Protein AF-A0A9P8UV59-F1 (afdb_monomer)

Secondary structure (DSSP, 8-state):
--BSS--HHHHHHHTTSTT---SHHHHHHHTTB---TT-HHHHHHHHHHHHHHHHHHT---TT--HHHHHHHHHHHHHTTSSEE-TT-EEPSPP--S-STT-EE-TT-EE---

InterPro dom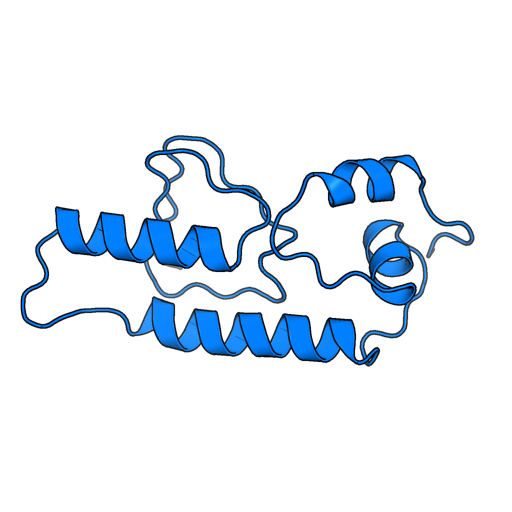ains:
  IPR024688 Maltose/galactoside acetyltransferase domain [PF12464] (28-85)
  IPR024688 Maltose/galactoside acetyltransferase domain [SM01266] (26-86)
  IPR051159 Hexapeptide-repeat containing acetyltransferases [PTHR23416] (20-112)

pLDDT: mean 96.81, std 3.74, range [70.69, 98.56]

Radius of gyration: 15.72 Å; Cα contacts (8 Å, |Δi|>4): 165; chains: 1; bounding box: 32×26×50 Å

Solvent-accessible surface area (backbone atoms only — not comparable to full-atom values): 6339 Å² total; per-residue (Å²): 130,68,40,94,57,74,39,69,66,47,49,60,56,52,71,72,33,36,69,63,48,83,47,76,42,45,48,20,49,70,26,46,23,79,52,57,75,78,40,67,49,49,45,50,33,33,49,52,24,50,54,47,37,56,50,60,54,65,66,72,64,96,83,60,44,75,67,56,48,50,52,52,51,36,56,55,46,57,74,32,22,16,40,68,27,66,75,34,48,69,46,60,70,62,87,66,65,45,37,23,91,40,68,45,55,63,63,34,77,44,71,71,127

Mean predicted aligned error: 2.78 Å

Nearest PDB structures (foldseek):
  2ic7-assembly1_B  TM=9.050E-01  e=6.393E-06  Geobacillus kaustophilus
  6ag8-assembly1_C  TM=9.203E-01  e=1.619E-04  Escherichia coli K-12
  3nz2-assembly1_C  TM=8.930E-01  e=3.839E-03  Vibrio cholerae O1 biovar El Tor str. N16961

Structure (mmCIF, N/CA/C/O backbone):
data_AF-A0A9P8UV59-F1
#
_entry.id   AF-A0A9P8UV59-F1
#
loop_
_atom_site.group_PDB
_atom_site.id
_atom_site.type_symbol
_atom_site.label_atom_id
_atom_site.label_alt_id
_atom_site.label_comp_id
_atom_site.label_asym_id
_atom_site.label_entity_id
_atom_site.label_seq_id
_atom_site.pdbx_PDB_ins_code
_atom_site.Cartn_x
_atom_site.Cartn_y
_atom_site.Cartn_z
_atom_site.occupancy
_atom_site.B_iso_or_equiv
_atom_site.auth_seq_id
_atom_site.auth_comp_id
_atom_site.auth_asym_id
_atom_site.auth_atom_id
_atom_site.pdbx_PDB_model_num
ATOM 1 N N . MET A 1 1 ? -2.470 0.893 26.945 1.00 73.06 1 MET A N 1
ATOM 2 C CA . MET A 1 1 ? -3.860 0.380 26.990 1.00 73.06 1 MET A CA 1
ATOM 3 C C . MET A 1 1 ? -4.595 0.912 25.770 1.00 73.06 1 MET A C 1
ATOM 5 O O . MET A 1 1 ? -4.238 1.997 25.333 1.00 73.06 1 MET A O 1
ATOM 9 N N . ALA A 1 2 ? -5.550 0.163 25.210 1.00 85.62 2 ALA A N 1
ATOM 10 C CA . ALA A 1 2 ? -6.330 0.626 24.058 1.00 85.62 2 ALA A CA 1
ATOM 11 C C . ALA A 1 2 ? -7.171 1.864 24.416 1.00 85.62 2 ALA A C 1
ATOM 13 O O . ALA A 1 2 ? -7.659 1.966 25.547 1.00 85.62 2 ALA A O 1
ATOM 14 N N . SER A 1 3 ? -7.339 2.783 23.462 1.00 91.69 3 SER A N 1
ATOM 15 C CA . SER A 1 3 ? -8.203 3.954 23.636 1.00 91.69 3 SER A CA 1
ATOM 16 C C . SER A 1 3 ? -9.665 3.525 23.802 1.00 91.69 3 SER A C 1
ATOM 18 O O . SER A 1 3 ? -10.098 2.510 23.246 1.00 91.69 3 SER A O 1
ATOM 20 N N . LYS A 1 4 ? -10.448 4.302 24.557 1.00 91.69 4 LYS A N 1
ATOM 21 C CA . LYS A 1 4 ? -11.897 4.084 24.729 1.00 91.69 4 LYS A CA 1
ATOM 22 C C . LYS A 1 4 ? -12.745 4.879 23.738 1.00 91.69 4 LYS A C 1
ATOM 24 O O . LYS A 1 4 ? -13.876 4.490 23.475 1.00 91.69 4 LYS A O 1
ATOM 29 N N . GLU A 1 5 ? -12.191 5.951 23.182 1.00 95.81 5 GLU A N 1
ATOM 30 C CA . GLU A 1 5 ? -12.875 6.861 22.263 1.00 95.81 5 GLU A CA 1
ATOM 31 C C . GLU A 1 5 ? -12.136 6.893 20.928 1.00 95.81 5 GLU A C 1
ATOM 33 O O . GLU A 1 5 ? -10.919 6.682 20.892 1.00 95.81 5 GLU A O 1
ATOM 38 N N . LYS A 1 6 ? -12.877 7.093 19.836 1.00 97.00 6 LYS A N 1
ATOM 39 C CA . LYS A 1 6 ? -12.288 7.257 18.506 1.00 97.00 6 LYS A CA 1
ATOM 40 C C . LYS A 1 6 ? -11.574 8.603 18.424 1.00 97.00 6 LYS A C 1
ATOM 42 O O . LYS A 1 6 ? -12.058 9.576 18.994 1.00 97.00 6 LYS A O 1
ATOM 47 N N . ASP A 1 7 ? -10.476 8.659 17.681 1.00 97.69 7 ASP A N 1
ATOM 48 C CA . ASP A 1 7 ? -9.702 9.873 17.443 1.00 97.69 7 ASP A CA 1
ATOM 49 C C . ASP A 1 7 ? -10.218 10.564 16.165 1.00 97.69 7 ASP A C 1
ATOM 51 O O . ASP A 1 7 ? -9.981 10.072 15.053 1.00 97.69 7 ASP A O 1
ATOM 55 N N . PRO A 1 8 ? -10.914 11.714 16.278 1.00 97.31 8 PRO A N 1
ATOM 56 C CA . PRO A 1 8 ? -11.445 12.415 15.113 1.00 97.31 8 PRO A CA 1
ATOM 57 C C . PRO A 1 8 ? -10.348 12.907 14.165 1.00 97.31 8 PRO A C 1
ATOM 59 O O . PRO A 1 8 ? -10.572 12.973 12.957 1.00 97.31 8 PRO A O 1
ATOM 62 N N . GLN A 1 9 ? -9.160 13.238 14.682 1.00 97.56 9 GLN A N 1
ATOM 63 C CA . GLN A 1 9 ? -8.042 13.721 13.876 1.00 97.56 9 GLN A CA 1
ATOM 64 C C . GLN A 1 9 ? -7.427 12.585 13.054 1.00 97.56 9 GLN A C 1
ATOM 66 O O . GLN A 1 9 ? -7.114 12.779 11.873 1.00 97.56 9 GLN A O 1
ATOM 71 N N . ALA A 1 10 ? -7.294 11.395 13.644 1.00 96.75 10 ALA A N 1
ATOM 72 C CA . ALA A 1 10 ? -6.853 10.203 12.924 1.00 96.75 10 ALA A CA 1
ATOM 73 C C . ALA A 1 10 ? -7.835 9.844 11.799 1.00 96.75 10 ALA A C 1
ATOM 75 O O . ALA A 1 10 ? -7.414 9.610 10.665 1.00 96.75 10 ALA A O 1
ATOM 76 N N . ILE A 1 11 ? -9.143 9.882 12.080 1.00 97.75 11 ILE A N 1
ATOM 77 C CA . ILE A 1 11 ? -10.193 9.629 11.083 1.00 97.75 11 ILE A CA 1
ATOM 78 C C . ILE A 1 11 ? -10.124 10.652 9.946 1.00 97.75 11 ILE A C 1
ATOM 80 O O . ILE A 1 11 ? -10.141 10.276 8.775 1.00 97.75 11 ILE A O 1
ATOM 84 N N . GLU A 1 12 ? -10.001 11.941 10.264 1.00 97.69 12 GLU A N 1
ATOM 85 C CA . GLU A 1 12 ? -9.930 12.998 9.250 1.00 97.69 12 GLU A CA 1
ATOM 86 C C . GLU A 1 12 ? -8.656 12.910 8.399 1.00 97.69 12 GLU A C 1
ATOM 88 O O . GLU A 1 12 ? -8.670 13.197 7.202 1.00 97.69 12 GLU A O 1
ATOM 93 N N . THR A 1 13 ? -7.555 12.448 8.989 1.00 96.50 13 THR A N 1
ATOM 94 C CA . THR A 1 13 ? -6.328 12.142 8.245 1.00 96.50 13 THR A CA 1
ATOM 95 C C . THR A 1 13 ? -6.546 10.953 7.312 1.00 96.50 13 THR A C 1
ATOM 97 O O . THR A 1 13 ? -6.209 11.031 6.131 1.00 96.50 13 THR A O 1
ATOM 100 N N . ALA A 1 14 ? -7.173 9.880 7.801 1.00 97.06 14 ALA A N 1
ATOM 101 C CA . ALA A 1 14 ? -7.444 8.681 7.017 1.00 97.06 14 ALA A CA 1
ATOM 102 C C . ALA A 1 14 ? -8.403 8.932 5.839 1.00 97.06 14 ALA A C 1
ATOM 104 O O . ALA A 1 14 ? -8.257 8.293 4.801 1.00 97.06 14 ALA A O 1
ATOM 105 N N . LYS A 1 15 ? -9.326 9.902 5.933 1.00 96.94 15 LYS A N 1
ATOM 106 C CA . LYS A 1 15 ? -10.196 10.328 4.811 1.00 96.94 15 LYS A CA 1
ATOM 107 C C . LYS A 1 15 ? -9.441 10.850 3.593 1.00 96.94 15 LYS A C 1
ATOM 109 O O . LYS A 1 15 ? -9.996 10.850 2.499 1.00 96.94 15 LYS A O 1
ATOM 114 N N . LYS A 1 16 ? -8.193 11.284 3.767 1.00 96.94 16 LYS A N 1
ATOM 115 C CA . LYS A 1 16 ? -7.332 11.742 2.668 1.00 96.94 16 LYS A CA 1
ATOM 116 C C . LYS A 1 16 ? -6.600 10.591 1.975 1.00 96.94 16 LYS A C 1
ATOM 118 O O . LYS A 1 16 ? -5.965 10.821 0.952 1.00 96.94 16 LYS A O 1
ATOM 123 N N . LEU A 1 17 ?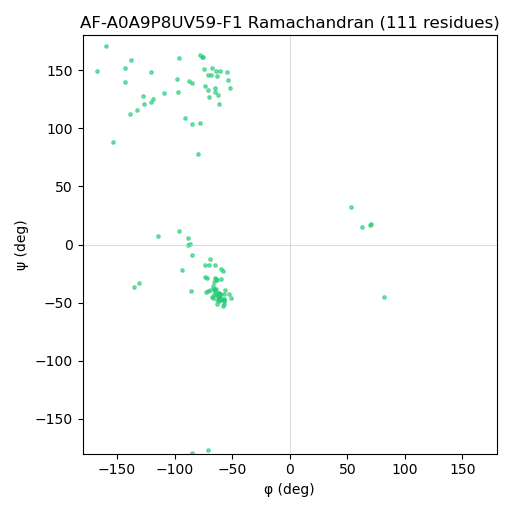 -6.660 9.380 2.534 1.00 97.50 17 LEU A N 1
ATOM 124 C CA . LEU A 1 17 ? -5.970 8.207 2.011 1.00 97.50 17 LEU A CA 1
ATOM 125 C C . LEU A 1 17 ? -6.832 7.488 0.976 1.00 97.50 17 LEU A C 1
ATOM 127 O O . LEU A 1 17 ? -8.043 7.322 1.138 1.00 97.50 17 LEU A O 1
ATOM 131 N N . ALA A 1 18 ? -6.184 7.006 -0.077 1.00 96.75 18 ALA A N 1
ATOM 132 C CA . ALA A 1 18 ? -6.807 6.130 -1.053 1.00 96.75 18 ALA A CA 1
ATOM 133 C C . ALA A 1 18 ? -6.966 4.699 -0.507 1.00 96.75 18 ALA A C 1
ATOM 135 O O . ALA A 1 18 ? -6.292 4.278 0.432 1.00 96.75 18 ALA A O 1
ATOM 136 N N . ASN A 1 19 ? -7.845 3.918 -1.144 1.00 95.81 19 ASN A N 1
ATOM 137 C CA . ASN A 1 19 ? -7.973 2.469 -0.934 1.00 95.81 19 ASN A CA 1
ATOM 138 C C . ASN A 1 19 ? -8.394 2.017 0.479 1.00 95.81 19 ASN A C 1
ATOM 140 O O . ASN A 1 19 ? -8.270 0.834 0.800 1.00 95.81 19 ASN A O 1
ATOM 144 N N . VAL A 1 20 ? -8.909 2.925 1.309 1.00 97.56 20 VAL A N 1
ATOM 145 C CA . VAL A 1 20 ? -9.303 2.631 2.691 1.00 97.56 20 VAL A CA 1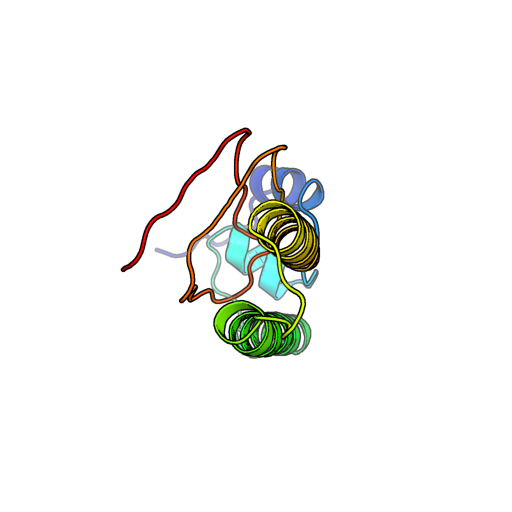
ATOM 146 C C . VAL A 1 20 ? -10.561 1.745 2.751 1.00 97.56 20 VAL A C 1
ATOM 148 O O . VAL A 1 20 ? -11.591 2.114 2.179 1.00 97.56 20 VAL A O 1
ATOM 151 N N . PRO A 1 21 ? -10.532 0.605 3.472 1.00 96.81 21 PRO A N 1
ATOM 152 C CA . PRO A 1 21 ? -11.713 -0.213 3.731 1.00 96.81 21 PRO A CA 1
ATOM 153 C C . PRO A 1 21 ? -12.540 0.390 4.878 1.00 96.81 21 PRO A C 1
ATOM 155 O O . PRO A 1 21 ? -12.461 -0.060 6.020 1.00 96.81 21 PRO A O 1
ATOM 158 N N . TRP A 1 22 ? -13.303 1.444 4.582 1.00 97.62 22 TRP A N 1
ATOM 159 C CA . TRP A 1 22 ? -14.087 2.168 5.585 1.00 97.62 22 TRP A CA 1
ATOM 160 C C . TRP A 1 22 ? -15.134 1.286 6.269 1.00 97.62 22 TRP A C 1
ATOM 162 O O . TRP A 1 22 ? -16.049 0.775 5.628 1.00 97.62 22 TRP A O 1
ATOM 172 N N . CYS A 1 23 ? -15.018 1.173 7.591 1.00 97.94 23 CYS A N 1
ATOM 173 C CA . CYS A 1 23 ? -16.026 0.621 8.486 1.00 97.94 23 CYS A CA 1
ATOM 174 C C . CYS A 1 23 ? -15.775 1.105 9.923 1.00 97.94 23 CYS A C 1
ATOM 176 O O . CYS A 1 23 ? -14.728 1.681 10.229 1.00 97.94 23 CYS A O 1
ATOM 178 N N . ASP A 1 24 ? -16.718 0.835 10.825 1.00 98.12 24 ASP A N 1
ATOM 179 C CA . ASP A 1 24 ? -16.602 1.189 12.245 1.00 98.12 24 ASP A CA 1
ATOM 180 C C . ASP A 1 24 ? -15.335 0.600 12.898 1.00 98.12 24 ASP A C 1
ATOM 182 O O . ASP A 1 24 ? -14.648 1.277 13.665 1.00 98.12 24 ASP A O 1
ATOM 186 N N . ASP A 1 25 ? -14.977 -0.639 12.545 1.00 98.38 25 ASP A N 1
ATOM 187 C CA . ASP A 1 25 ? -13.769 -1.299 13.047 1.00 98.38 25 ASP A CA 1
ATOM 188 C C . ASP A 1 25 ? -12.475 -0.746 12.434 1.00 98.38 25 ASP A C 1
ATOM 190 O O . ASP A 1 25 ? -11.447 -0.740 13.111 1.00 98.38 25 ASP A O 1
ATOM 194 N N . TYR A 1 26 ? -12.505 -0.211 11.208 1.00 98.25 26 TYR A N 1
ATOM 195 C CA . TYR A 1 26 ? -11.365 0.521 10.650 1.00 98.25 26 TYR A CA 1
ATOM 196 C C . TYR A 1 26 ? -11.129 1.831 11.409 1.00 98.25 26 TYR A C 1
ATOM 198 O O . TYR A 1 26 ? -9.997 2.126 11.786 1.00 98.25 26 TYR A O 1
ATOM 206 N N . GLU A 1 27 ? -12.190 2.594 11.693 1.00 98.31 27 GLU A N 1
ATOM 207 C CA . GLU A 1 27 ? -12.084 3.830 12.479 1.00 98.31 27 GLU A CA 1
ATOM 208 C C . GLU A 1 27 ? -11.539 3.559 13.883 1.00 98.31 27 GLU A C 1
ATOM 210 O O . GLU A 1 27 ? -10.664 4.284 14.354 1.00 98.31 27 GLU A O 1
ATOM 215 N N . LYS A 1 28 ? -12.003 2.487 14.536 1.00 98.25 28 LYS A N 1
ATOM 216 C CA . LYS A 1 28 ? -11.452 2.018 15.815 1.00 98.25 28 LYS A CA 1
ATOM 217 C C . LYS A 1 28 ? -9.976 1.627 15.692 1.00 98.25 28 LYS A C 1
ATOM 219 O O . LYS A 1 28 ? -9.184 2.014 16.547 1.00 98.25 28 LYS A O 1
ATOM 224 N N . MET A 1 29 ? -9.600 0.903 14.634 1.00 97.25 29 MET A N 1
ATOM 225 C CA . MET A 1 29 ? -8.219 0.473 14.381 1.00 97.25 29 MET A CA 1
ATOM 226 C C . MET A 1 29 ? -7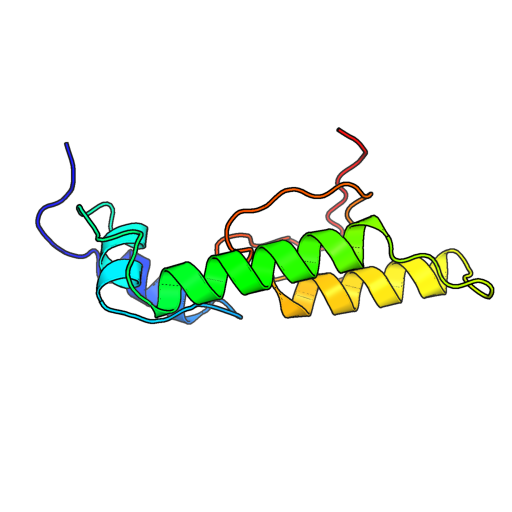.264 1.668 14.289 1.00 97.25 29 MET A C 1
ATOM 228 O O . MET A 1 29 ? -6.266 1.705 15.007 1.00 97.25 29 MET A O 1
ATOM 232 N N . ILE A 1 30 ? -7.571 2.656 13.443 1.00 97.12 30 ILE A N 1
ATOM 233 C CA . ILE A 1 30 ? -6.710 3.837 13.242 1.00 97.12 30 ILE A CA 1
ATOM 234 C C . ILE A 1 30 ? -6.758 4.824 14.416 1.00 97.12 30 ILE A C 1
ATOM 236 O O . ILE A 1 30 ? -5.839 5.618 14.581 1.00 97.12 30 ILE A O 1
ATOM 240 N N . SER A 1 31 ? -7.779 4.721 15.267 1.00 97.62 31 SER A N 1
ATOM 241 C CA . SER A 1 31 ? -7.911 5.485 16.514 1.00 97.62 31 SER A CA 1
ATOM 242 C C . SER A 1 31 ? -7.256 4.805 17.730 1.00 97.62 31 SER A C 1
ATOM 244 O O . SER A 1 31 ? -7.320 5.319 18.847 1.00 97.62 31 SER A O 1
ATOM 246 N N . GLY A 1 32 ? -6.654 3.619 17.561 1.00 96.44 32 GLY A N 1
ATOM 247 C CA . GLY A 1 32 ? -6.033 2.863 18.655 1.00 96.44 32 GLY A CA 1
ATOM 248 C C . GLY A 1 32 ? -7.023 2.249 19.658 1.00 96.44 32 GLY A C 1
ATOM 249 O O . GLY A 1 32 ? -6.633 1.887 20.775 1.00 96.44 32 GLY A O 1
ATOM 250 N N . ASN A 1 33 ? -8.302 2.131 19.295 1.00 97.56 33 ASN A N 1
ATOM 251 C CA . ASN A 1 33 ? -9.303 1.391 20.059 1.00 97.56 33 ASN A CA 1
ATOM 252 C C . ASN A 1 33 ? -9.159 -0.120 19.830 1.00 97.56 33 ASN A C 1
ATOM 254 O O . ASN A 1 33 ? -8.571 -0.578 18.849 1.00 97.56 33 ASN A O 1
ATOM 258 N N . LEU A 1 34 ? -9.770 -0.918 20.710 1.00 97.38 34 LEU A N 1
ATOM 259 C CA . LEU A 1 34 ? -10.042 -2.316 20.375 1.00 97.38 34 LEU A CA 1
ATOM 260 C C . LEU A 1 34 ? -11.033 -2.366 19.209 1.00 97.38 34 LEU A C 1
ATOM 262 O O . LEU A 1 34 ? -12.043 -1.664 19.221 1.00 97.38 34 LEU A O 1
ATOM 266 N N . TYR A 1 35 ? -10.745 -3.213 18.229 1.00 97.44 35 TYR A N 1
ATOM 267 C CA . TYR A 1 35 ? -11.555 -3.394 17.031 1.00 97.44 35 TYR A CA 1
ATOM 268 C C . TYR A 1 35 ? -11.664 -4.880 16.687 1.00 97.44 35 TYR A C 1
ATOM 270 O O . TYR A 1 35 ? -10.829 -5.693 17.092 1.00 97.44 35 TYR A O 1
ATOM 278 N N . ASN A 1 36 ? -12.691 -5.241 15.925 1.00 98.06 36 ASN A N 1
ATOM 279 C CA . ASN A 1 36 ? -12.843 -6.577 15.378 1.00 98.06 36 ASN A CA 1
ATOM 280 C C . ASN A 1 36 ? -12.064 -6.699 14.064 1.00 98.06 36 ASN A C 1
ATOM 282 O O . ASN A 1 36 ? -12.517 -6.267 13.005 1.00 98.06 36 ASN A O 1
ATOM 286 N N . CYS A 1 37 ? -10.904 -7.354 14.101 1.00 96.81 37 CYS A N 1
ATOM 287 C CA . CYS A 1 37 ? -10.109 -7.573 12.893 1.00 96.81 37 CYS A CA 1
ATOM 288 C C . CYS A 1 37 ? -10.807 -8.474 11.858 1.00 96.81 37 CYS A C 1
ATOM 290 O O . CYS A 1 37 ? -10.422 -8.454 10.688 1.00 96.81 37 CYS A O 1
ATOM 292 N N . LEU A 1 38 ? -11.832 -9.237 12.252 1.00 98.12 38 LEU A N 1
ATOM 293 C CA . LEU A 1 38 ? -12.639 -10.084 11.370 1.00 98.12 38 LEU A CA 1
ATOM 294 C C . LEU A 1 38 ? -13.834 -9.347 10.747 1.00 98.12 38 LEU A C 1
ATOM 296 O O . LEU A 1 38 ? -14.627 -9.987 10.058 1.00 98.12 38 LEU A O 1
ATOM 300 N N . ALA A 1 39 ? -13.967 -8.031 10.955 1.00 98.50 39 ALA A N 1
ATOM 301 C CA . ALA A 1 39 ? -14.959 -7.224 10.249 1.00 98.50 39 ALA A CA 1
ATOM 302 C C . ALA A 1 39 ? -14.847 -7.447 8.722 1.00 98.50 39 ALA A C 1
ATOM 304 O O . ALA A 1 39 ? -13.721 -7.462 8.203 1.00 98.50 39 ALA A O 1
ATOM 305 N N . PRO A 1 40 ? -15.965 -7.645 7.995 1.00 98.44 40 PRO A N 1
ATOM 306 C CA . PRO A 1 40 ? -15.942 -8.036 6.585 1.00 98.44 40 PRO A CA 1
ATOM 307 C C . PRO A 1 40 ? -15.086 -7.121 5.703 1.00 98.44 40 PRO A C 1
ATOM 309 O O . PRO A 1 40 ? -14.297 -7.611 4.898 1.00 98.44 40 PRO A O 1
ATOM 312 N N . GLU A 1 41 ? -15.168 -5.807 5.892 1.00 98.31 41 GLU A N 1
ATOM 313 C CA . GLU A 1 41 ? -14.420 -4.805 5.129 1.00 98.31 41 GLU A CA 1
ATOM 314 C C . GLU A 1 41 ? -12.914 -4.928 5.374 1.00 98.31 41 GLU A C 1
ATOM 316 O O . GLU A 1 41 ? -12.121 -4.874 4.434 1.00 98.31 41 GLU A O 1
ATOM 321 N N . LEU A 1 42 ? -12.510 -5.182 6.624 1.00 98.50 42 LEU A N 1
ATOM 322 C CA . LEU A 1 42 ? -11.110 -5.392 6.986 1.00 98.50 42 LEU A CA 1
ATOM 323 C C . LEU A 1 42 ? -10.570 -6.713 6.423 1.00 98.50 42 LEU A C 1
ATOM 325 O O . LEU A 1 42 ? -9.438 -6.770 5.940 1.00 98.50 42 LEU A O 1
ATOM 329 N N . VAL A 1 43 ? -11.377 -7.778 6.438 1.00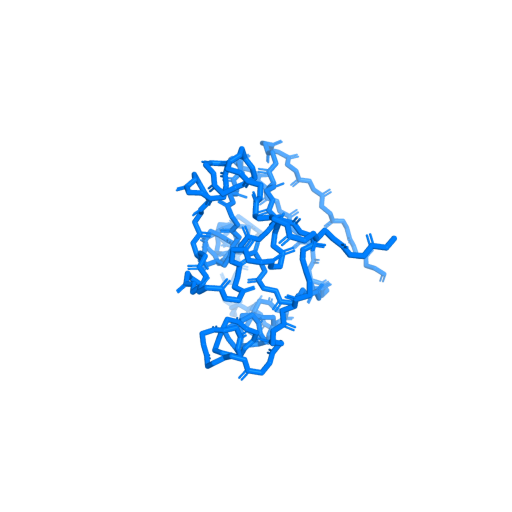 98.56 43 VAL A N 1
ATOM 330 C CA . VAL A 1 43 ? -11.027 -9.060 5.807 1.00 98.56 43 VAL A CA 1
ATOM 331 C C . VAL A 1 43 ? -10.835 -8.883 4.301 1.00 98.56 43 VAL A C 1
ATOM 333 O O . VAL A 1 43 ? -9.827 -9.344 3.761 1.00 98.56 43 VAL A O 1
ATOM 336 N N . GLN A 1 44 ? -11.753 -8.181 3.632 1.00 98.31 44 GLN A N 1
ATOM 337 C CA . GLN A 1 44 ? -11.657 -7.904 2.198 1.00 98.31 44 GLN A CA 1
ATOM 338 C C . GLN A 1 44 ? -10.472 -6.994 1.862 1.00 98.31 44 GLN A C 1
ATOM 340 O O . GLN A 1 44 ? -9.769 -7.251 0.886 1.00 98.31 44 GLN A O 1
ATOM 345 N N . GLY A 1 45 ? -10.179 -5.995 2.700 1.00 98.12 45 GLY A N 1
ATOM 346 C CA . GLY A 1 45 ? -8.990 -5.151 2.569 1.00 98.12 45 GLY A CA 1
ATOM 347 C C . GLY A 1 45 ? -7.696 -5.971 2.585 1.00 98.12 45 GLY A C 1
ATOM 348 O O . GLY A 1 45 ? -6.875 -5.853 1.674 1.00 98.12 45 GLY A O 1
ATOM 349 N N . ARG A 1 46 ? -7.552 -6.893 3.548 1.00 98.19 46 ARG A N 1
ATOM 350 C CA . ARG A 1 46 ? -6.392 -7.801 3.602 1.00 98.19 46 ARG A CA 1
ATOM 351 C C . ARG A 1 46 ? -6.354 -8.784 2.438 1.00 98.19 46 ARG A C 1
ATOM 353 O O . ARG A 1 46 ? -5.281 -9.113 1.938 1.00 98.19 46 ARG A O 1
ATOM 360 N N . PHE A 1 47 ? -7.509 -9.265 1.980 1.00 98.38 47 PHE A N 1
ATOM 361 C CA . PHE A 1 47 ? -7.575 -10.122 0.798 1.00 98.38 47 PHE A CA 1
ATOM 362 C C . PHE A 1 47 ? -7.117 -9.380 -0.469 1.00 98.38 47 PHE A C 1
ATOM 364 O O . PHE A 1 47 ? -6.301 -9.913 -1.224 1.00 98.38 47 PHE A O 1
ATOM 371 N N . LYS A 1 48 ? -7.548 -8.123 -0.657 1.00 98.25 48 LYS A N 1
ATOM 372 C CA . LYS A 1 48 ? -7.078 -7.240 -1.736 1.00 98.25 48 LYS A CA 1
ATOM 373 C C . LYS A 1 48 ? -5.560 -7.059 -1.673 1.00 98.25 48 LYS A C 1
ATOM 375 O O . LYS A 1 48 ? -4.898 -7.238 -2.694 1.00 98.25 48 LYS A O 1
ATOM 380 N N . ALA A 1 49 ? -5.005 -6.785 -0.491 1.00 98.44 49 ALA A N 1
ATOM 381 C CA . ALA A 1 49 ? -3.561 -6.645 -0.301 1.00 98.44 49 ALA A CA 1
ATOM 382 C C . ALA A 1 49 ? -2.798 -7.936 -0.642 1.00 98.44 49 ALA A C 1
ATOM 384 O O . ALA A 1 49 ? -1.791 -7.882 -1.340 1.00 98.44 49 ALA A O 1
ATOM 385 N N . ARG A 1 50 ? -3.302 -9.113 -0.247 1.00 98.50 50 ARG A N 1
ATOM 386 C CA . ARG A 1 50 ? -2.699 -10.415 -0.603 1.00 98.50 50 ARG A CA 1
ATOM 387 C C . ARG A 1 50 ? -2.683 -10.671 -2.102 1.00 98.50 50 ARG A C 1
ATOM 389 O O . ARG A 1 50 ? -1.659 -11.095 -2.634 1.00 98.50 50 ARG A O 1
ATOM 396 N N . ARG A 1 51 ? -3.792 -10.387 -2.788 1.00 98.50 51 ARG A N 1
ATOM 397 C CA . ARG A 1 51 ? -3.857 -10.484 -4.249 1.00 98.50 51 ARG A CA 1
ATOM 398 C C . ARG A 1 51 ? -2.871 -9.518 -4.906 1.00 98.50 51 ARG A C 1
ATOM 400 O O . ARG A 1 51 ? -2.151 -9.927 -5.810 1.00 98.50 51 ARG A O 1
ATOM 407 N N . PHE A 1 52 ? -2.818 -8.273 -4.431 1.00 98.56 52 PHE A N 1
ATOM 408 C CA . PHE A 1 52 ? -1.851 -7.282 -4.897 1.00 98.56 52 PHE A CA 1
ATOM 409 C C . PHE A 1 52 ? -0.413 -7.780 -4.723 1.00 98.56 52 PHE A C 1
ATOM 411 O O . PHE A 1 52 ? 0.325 -7.784 -5.697 1.00 98.56 52 PHE A O 1
ATOM 418 N N . MET A 1 53 ? -0.033 -8.257 -3.533 1.00 98.31 53 MET A N 1
ATOM 419 C CA . MET A 1 53 ? 1.320 -8.763 -3.274 1.00 98.31 53 MET A CA 1
ATOM 420 C C . MET A 1 53 ? 1.685 -9.894 -4.231 1.00 98.31 53 MET A C 1
ATOM 422 O O . MET A 1 53 ? 2.787 -9.908 -4.765 1.00 98.31 53 MET A O 1
ATOM 426 N N . HIS A 1 54 ? 0.760 -10.824 -4.486 1.00 98.44 54 HIS A N 1
ATOM 427 C CA . HIS A 1 54 ? 0.996 -11.891 -5.452 1.00 98.44 54 HIS A CA 1
ATOM 428 C C . HIS A 1 54 ? 1.238 -11.340 -6.862 1.00 98.44 54 HIS A C 1
ATOM 430 O O . HIS A 1 54 ? 2.220 -11.719 -7.490 1.00 98.44 54 HIS A O 1
ATOM 436 N N . MET A 1 55 ? 0.383 -10.431 -7.338 1.00 98.44 55 MET A N 1
ATOM 437 C CA . MET A 1 55 ? 0.544 -9.825 -8.662 1.00 98.44 55 MET A CA 1
ATOM 438 C C . MET A 1 55 ? 1.844 -9.023 -8.754 1.00 98.44 55 MET A C 1
ATOM 440 O O . MET A 1 55 ? 2.636 -9.269 -9.648 1.00 98.44 55 MET A O 1
ATOM 444 N N . TYR A 1 56 ? 2.095 -8.116 -7.810 1.00 98.31 56 TYR A N 1
ATOM 445 C CA . TYR A 1 56 ? 3.257 -7.227 -7.806 1.00 98.31 56 TYR A CA 1
ATOM 446 C C . TYR A 1 56 ? 4.576 -7.998 -7.732 1.00 98.31 56 TYR A C 1
ATOM 448 O O . TYR A 1 56 ? 5.492 -7.738 -8.506 1.00 98.31 56 TYR A O 1
ATOM 456 N N . ASN A 1 57 ? 4.658 -8.998 -6.849 1.00 98.06 57 ASN A N 1
ATOM 457 C CA . ASN A 1 57 ? 5.883 -9.776 -6.656 1.00 98.06 57 ASN A CA 1
ATOM 458 C C . ASN A 1 57 ? 6.211 -10.698 -7.836 1.00 98.06 57 ASN A C 1
ATOM 460 O O . ASN A 1 57 ? 7.347 -11.149 -7.932 1.00 98.06 57 ASN A O 1
ATOM 464 N N . ASN A 1 58 ? 5.241 -10.982 -8.709 1.00 97.94 58 ASN A N 1
ATOM 465 C CA . ASN A 1 58 ? 5.424 -11.818 -9.897 1.00 97.94 58 ASN A CA 1
ATOM 466 C C . ASN A 1 58 ? 5.251 -11.026 -11.207 1.00 97.94 58 ASN A C 1
ATOM 468 O O . ASN A 1 58 ? 5.227 -11.629 -12.277 1.00 97.94 58 ASN A O 1
ATOM 472 N N . HIS A 1 59 ? 5.109 -9.696 -11.148 1.00 97.69 59 HIS A N 1
ATOM 473 C CA . HIS A 1 59 ? 4.916 -8.870 -12.339 1.00 97.69 59 HIS A CA 1
ATOM 474 C C . HIS A 1 59 ? 6.245 -8.660 -13.061 1.00 97.69 59 HIS A C 1
ATOM 476 O O . HIS A 1 59 ? 7.103 -7.892 -12.601 1.00 97.69 59 HIS A O 1
ATOM 482 N N . PHE A 1 60 ? 6.401 -9.370 -14.177 1.00 97.44 60 PHE A N 1
ATOM 483 C CA . PHE A 1 60 ? 7.519 -9.236 -15.105 1.00 97.44 60 PHE A CA 1
ATOM 484 C C . PHE A 1 60 ? 7.078 -9.663 -16.523 1.00 97.44 60 PHE A C 1
ATOM 486 O O . PHE A 1 60 ? 7.163 -10.846 -16.851 1.00 97.44 60 PHE A O 1
ATOM 493 N N . PRO A 1 61 ? 6.535 -8.739 -17.338 1.00 96.94 61 PRO A N 1
ATOM 494 C CA . PRO A 1 61 ? 6.168 -9.018 -18.730 1.00 96.94 61 PRO A CA 1
ATOM 495 C C . PRO A 1 61 ? 7.369 -9.438 -19.598 1.00 96.94 61 PRO A C 1
ATOM 497 O O . PRO A 1 61 ? 8.484 -8.970 -19.376 1.00 96.94 61 PRO A O 1
ATOM 500 N N . ASP A 1 62 ? 7.143 -10.284 -20.609 1.00 97.44 62 ASP A N 1
ATOM 501 C CA . ASP A 1 62 ? 8.207 -10.792 -21.500 1.00 97.44 62 ASP A CA 1
ATOM 502 C C . ASP A 1 62 ? 8.863 -9.687 -22.351 1.00 97.44 62 ASP A C 1
ATOM 504 O O . ASP A 1 62 ? 10.034 -9.786 -22.716 1.00 97.44 62 ASP A O 1
ATOM 508 N N . ASP A 1 63 ? 8.116 -8.629 -22.669 1.00 96.75 63 ASP A N 1
ATOM 509 C CA . ASP A 1 63 ? 8.554 -7.458 -23.433 1.00 96.75 63 ASP A CA 1
ATOM 510 C C . ASP A 1 63 ? 8.976 -6.275 -22.543 1.00 96.75 63 ASP A C 1
ATOM 512 O O . ASP A 1 63 ? 9.180 -5.163 -23.039 1.00 96.75 63 ASP A O 1
ATOM 516 N N . ALA A 1 64 ? 9.134 -6.502 -21.235 1.00 97.19 64 ALA A N 1
ATOM 517 C CA . ALA A 1 64 ? 9.451 -5.449 -20.283 1.00 97.19 64 ALA A CA 1
ATOM 518 C C . ALA A 1 64 ? 10.812 -4.785 -20.561 1.00 97.19 64 ALA A C 1
ATOM 520 O O . ALA A 1 64 ? 11.866 -5.422 -20.613 1.00 97.19 64 ALA A O 1
ATOM 521 N N . THR A 1 65 ? 10.794 -3.457 -20.636 1.00 98.00 65 THR A N 1
ATOM 522 C CA . THR A 1 65 ? 11.961 -2.584 -20.455 1.00 98.00 65 THR A CA 1
ATOM 523 C C . THR A 1 65 ? 12.018 -2.075 -19.007 1.00 98.00 65 THR A C 1
ATOM 525 O O . THR A 1 65 ? 10.976 -2.060 -18.341 1.00 98.00 65 THR A O 1
ATOM 528 N N . PRO A 1 66 ? 13.178 -1.597 -18.508 1.00 95.50 66 PRO A N 1
ATOM 529 C CA . PRO A 1 66 ? 13.269 -0.999 -17.172 1.00 95.50 66 PRO A CA 1
ATOM 530 C C . PRO A 1 66 ? 12.210 0.087 -16.922 1.00 95.50 66 PRO A C 1
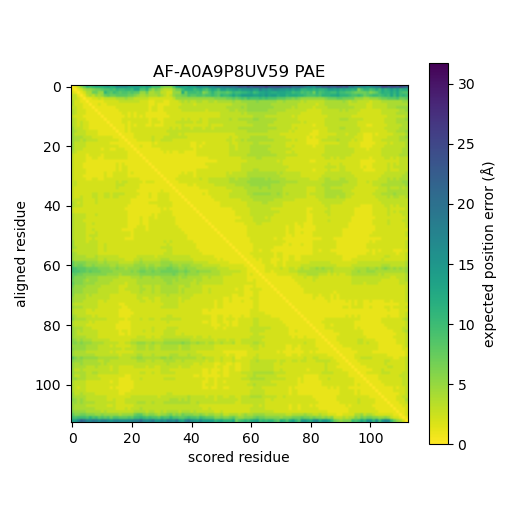ATOM 532 O O . PRO A 1 66 ? 11.498 0.034 -15.926 1.00 95.50 66 PRO A O 1
ATOM 535 N N . GLU A 1 67 ? 12.022 0.995 -17.883 1.00 96.56 67 GLU A N 1
ATOM 536 C CA . GLU A 1 67 ? 11.040 2.082 -17.793 1.00 96.56 67 GLU A CA 1
ATOM 537 C C . GLU A 1 67 ? 9.592 1.566 -17.767 1.00 96.56 67 GLU A C 1
ATOM 539 O O . GLU A 1 67 ? 8.783 2.024 -16.962 1.00 96.56 67 GLU A O 1
ATOM 544 N N . SER A 1 68 ? 9.248 0.581 -18.608 1.00 97.19 68 SER A N 1
ATOM 545 C CA . SER A 1 68 ? 7.897 -0.001 -18.597 1.00 97.19 68 SER A CA 1
ATOM 546 C C . SER A 1 68 ? 7.589 -0.713 -17.277 1.00 97.19 68 SER A C 1
ATOM 548 O O . SER A 1 68 ? 6.489 -0.582 -16.749 1.00 97.19 68 SER A O 1
ATOM 550 N N . LEU A 1 69 ? 8.580 -1.402 -16.701 1.00 96.31 69 LEU A N 1
ATOM 551 C CA . LEU A 1 69 ? 8.419 -2.141 -15.456 1.00 96.31 69 LEU A CA 1
ATOM 552 C C . LEU A 1 69 ? 8.273 -1.197 -14.257 1.00 96.31 69 LEU A C 1
ATOM 554 O O . LEU A 1 69 ? 7.458 -1.456 -13.370 1.00 96.31 69 LEU A O 1
ATOM 558 N N . GLU A 1 70 ? 9.042 -0.106 -14.233 1.00 96.06 70 GLU A N 1
ATOM 559 C CA . GLU A 1 70 ? 8.902 0.966 -13.245 1.00 96.06 70 GLU A CA 1
ATOM 560 C C . GLU A 1 70 ? 7.512 1.604 -13.312 1.00 96.06 70 GLU A C 1
ATOM 562 O O . GLU A 1 70 ? 6.842 1.707 -12.283 1.00 96.06 70 GLU A O 1
ATOM 567 N N . ASN A 1 71 ? 7.045 1.950 -14.515 1.00 97.38 71 ASN A N 1
ATOM 568 C CA . ASN A 1 71 ? 5.726 2.545 -14.723 1.00 97.38 71 ASN A CA 1
ATOM 569 C C . ASN A 1 71 ? 4.590 1.597 -14.316 1.00 97.38 71 ASN A C 1
ATOM 571 O O . ASN A 1 71 ? 3.707 1.992 -13.553 1.00 97.38 71 ASN A O 1
ATOM 575 N N . ASP A 1 72 ? 4.627 0.336 -14.750 1.00 97.81 72 ASP A N 1
ATOM 576 C CA . ASP A 1 72 ? 3.626 -0.665 -14.373 1.00 97.81 72 ASP A CA 1
ATOM 577 C C . ASP A 1 72 ? 3.544 -0.818 -12.854 1.00 97.81 72 ASP A C 1
ATOM 579 O O . ASP A 1 72 ? 2.466 -0.764 -12.258 1.00 97.81 72 ASP A O 1
ATOM 583 N N . ARG A 1 73 ? 4.697 -0.972 -12.197 1.00 97.56 73 ARG A N 1
ATOM 584 C CA . ARG A 1 73 ? 4.762 -1.138 -10.744 1.00 97.56 73 ARG A CA 1
ATOM 585 C C . ARG A 1 73 ? 4.298 0.117 -10.013 1.00 97.56 73 ARG A C 1
ATOM 587 O O . ARG A 1 73 ? 3.578 -0.002 -9.021 1.00 97.56 73 ARG A O 1
ATOM 594 N N . PHE A 1 74 ? 4.630 1.304 -10.509 1.00 98.31 74 PHE A N 1
ATOM 595 C CA . PHE A 1 74 ? 4.116 2.561 -9.973 1.00 98.31 74 PHE A CA 1
ATOM 596 C C . PHE A 1 74 ? 2.579 2.614 -10.023 1.00 98.31 74 PHE A C 1
ATOM 598 O O . PHE A 1 74 ? 1.933 2.895 -9.006 1.00 98.31 74 PHE A O 1
ATOM 605 N N . GLU A 1 75 ? 1.968 2.256 -11.156 1.00 98.19 75 GLU A N 1
ATOM 606 C CA . GLU A 1 75 ? 0.508 2.173 -11.289 1.00 98.19 75 GLU A CA 1
ATOM 607 C C . GLU A 1 75 ? -0.103 1.127 -10.346 1.00 98.19 75 GLU A C 1
ATOM 609 O O . GLU A 1 75 ? -1.111 1.390 -9.679 1.00 98.19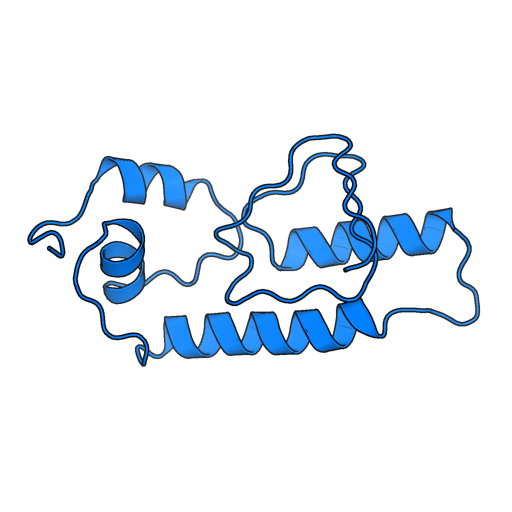 75 GLU A O 1
ATOM 614 N N . MET A 1 76 ? 0.535 -0.038 -10.214 1.00 98.31 76 MET A N 1
ATOM 615 C CA . MET A 1 76 ? 0.102 -1.073 -9.277 1.00 98.31 76 MET A CA 1
ATOM 616 C C . MET A 1 76 ? 0.130 -0.574 -7.824 1.00 98.31 76 MET A C 1
ATOM 618 O O . MET A 1 76 ? -0.824 -0.825 -7.082 1.00 98.31 76 MET A O 1
ATOM 622 N N . LEU A 1 77 ? 1.177 0.154 -7.411 1.00 98.44 77 LEU A N 1
ATOM 623 C CA . LEU A 1 77 ? 1.288 0.726 -6.063 1.00 98.44 77 LEU A CA 1
ATOM 624 C C . LEU A 1 77 ? 0.145 1.711 -5.781 1.00 98.44 77 LEU A C 1
ATOM 626 O O . LEU A 1 77 ? -0.478 1.634 -4.719 1.00 98.44 77 LEU A O 1
ATOM 630 N N . LYS A 1 78 ? -0.212 2.581 -6.735 1.00 98.12 78 LYS A N 1
ATOM 631 C CA . LYS A 1 78 ? -1.365 3.495 -6.585 1.00 98.12 78 LYS A CA 1
ATOM 632 C C . LYS A 1 78 ? -2.690 2.753 -6.374 1.00 98.12 78 LYS A C 1
ATOM 634 O O . LYS A 1 78 ? -3.578 3.250 -5.679 1.00 98.12 78 LYS A O 1
ATOM 639 N N . GLY A 1 79 ? -2.822 1.544 -6.921 1.00 97.25 79 GLY A N 1
ATOM 640 C CA . GLY A 1 79 ? -4.009 0.699 -6.761 1.00 97.25 79 GLY A CA 1
ATOM 641 C C . GLY A 1 79 ? -4.229 0.136 -5.347 1.00 97.25 79 GLY A C 1
ATOM 642 O O . GLY A 1 79 ? -5.318 -0.385 -5.061 1.00 97.25 79 GLY A O 1
ATOM 643 N N . ILE A 1 80 ? -3.230 0.223 -4.458 1.00 98.19 80 ILE A N 1
ATOM 644 C CA . ILE A 1 80 ? -3.300 -0.349 -3.103 1.00 98.19 80 ILE A CA 1
ATOM 645 C C . ILE A 1 80 ? -2.891 0.612 -1.980 1.00 98.19 80 ILE A C 1
ATOM 647 O O . ILE A 1 80 ? -3.446 0.515 -0.886 1.00 98.19 80 ILE A O 1
ATOM 651 N N . MET A 1 81 ? -1.944 1.523 -2.219 1.00 98.38 81 MET A N 1
ATOM 652 C CA . MET A 1 81 ? -1.391 2.395 -1.179 1.00 98.38 81 MET A C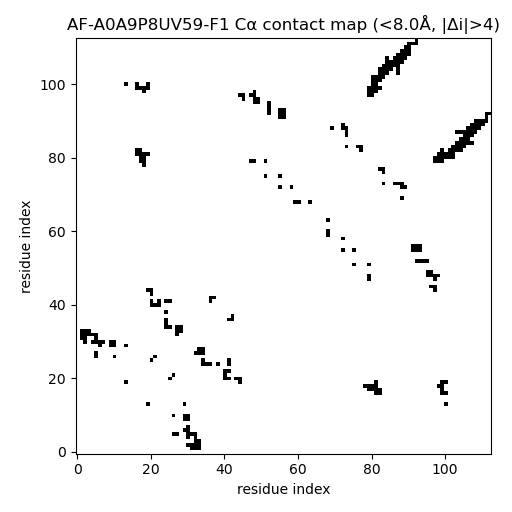A 1
ATOM 653 C C . MET A 1 81 ? -2.353 3.530 -0.803 1.00 98.38 81 MET A C 1
ATOM 655 O O . MET A 1 81 ? -3.269 3.861 -1.558 1.00 98.38 81 MET A O 1
ATOM 659 N N . GLY A 1 82 ? -2.138 4.134 0.368 1.00 98.00 82 GLY A N 1
ATOM 660 C CA . GLY A 1 82 ? -2.863 5.329 0.812 1.00 98.00 82 GLY A CA 1
ATOM 661 C C . GLY A 1 82 ? -2.462 6.586 0.044 1.00 98.00 82 GLY A C 1
ATOM 662 O O . GLY A 1 82 ? -3.284 7.477 -0.156 1.00 98.00 82 GLY A O 1
ATOM 663 N N . GLY A 1 83 ? -1.216 6.623 -0.432 1.00 98.31 83 GLY A N 1
ATOM 664 C CA . GLY A 1 83 ? -0.691 7.631 -1.346 1.00 98.31 83 GLY A CA 1
ATOM 665 C C . GLY A 1 83 ? 0.660 7.203 -1.916 1.00 98.31 83 GLY A C 1
ATOM 666 O O . GLY A 1 83 ? 1.415 6.485 -1.258 1.00 98.31 83 GLY A O 1
ATOM 667 N N . VAL A 1 84 ? 0.953 7.624 -3.145 1.00 98.38 84 VAL A N 1
ATOM 668 C CA . VAL A 1 84 ? 2.215 7.323 -3.833 1.00 98.38 84 VAL A CA 1
ATOM 669 C C . VAL A 1 84 ? 2.685 8.580 -4.554 1.00 98.38 84 VAL A C 1
ATOM 671 O O . VAL A 1 84 ? 2.022 9.033 -5.485 1.00 98.38 84 VAL A O 1
ATOM 674 N N . GLY A 1 85 ? 3.796 9.160 -4.104 1.00 98.25 85 GLY A N 1
ATOM 675 C CA . GLY A 1 85 ? 4.425 10.300 -4.764 1.00 98.25 85 GLY A CA 1
ATOM 676 C C . GLY A 1 85 ? 5.150 9.887 -6.044 1.00 98.25 85 GLY A C 1
ATOM 677 O O . GLY A 1 85 ? 5.623 8.755 -6.159 1.00 98.25 85 GLY A O 1
ATOM 678 N N . GLU A 1 86 ? 5.244 10.807 -7.002 1.00 97.56 86 GLU A N 1
ATOM 679 C CA . GLU A 1 86 ? 5.844 10.562 -8.320 1.00 97.56 86 GLU A CA 1
ATOM 680 C C . GLU A 1 86 ? 7.265 9.986 -8.227 1.00 97.56 86 GLU A C 1
ATOM 682 O O . GLU A 1 86 ? 8.054 10.362 -7.355 1.00 97.56 86 GLU A O 1
ATOM 687 N N . GLY A 1 87 ? 7.587 9.054 -9.128 1.00 94.94 87 GLY A N 1
ATOM 688 C CA . GLY A 1 87 ? 8.889 8.380 -9.165 1.00 94.94 87 GLY A CA 1
ATOM 689 C C . GLY A 1 87 ? 9.140 7.414 -8.001 1.00 94.94 87 GLY A C 1
ATOM 690 O O . GLY A 1 87 ? 10.291 7.081 -7.735 1.00 94.94 87 GLY A O 1
ATOM 691 N N . SER A 1 88 ? 8.097 7.001 -7.269 1.00 97.56 88 SER A N 1
ATOM 692 C CA . SER A 1 88 ? 8.226 5.971 -6.232 1.00 97.56 88 SER A CA 1
ATOM 693 C C . SER A 1 88 ? 8.389 4.582 -6.832 1.00 97.56 88 SER A C 1
ATOM 695 O O . SER A 1 88 ? 7.613 4.182 -7.697 1.00 97.56 88 SER A O 1
ATOM 697 N N . PHE A 1 89 ? 9.316 3.808 -6.283 1.00 96.94 89 PHE A N 1
ATOM 698 C CA . PHE A 1 89 ? 9.567 2.440 -6.701 1.00 96.94 89 PHE A CA 1
ATOM 699 C C . PHE A 1 89 ? 9.919 1.544 -5.511 1.00 96.94 89 PHE A C 1
ATOM 701 O O . PHE A 1 89 ? 10.640 1.931 -4.589 1.00 96.94 89 PHE A O 1
ATOM 708 N N . ILE A 1 90 ? 9.389 0.324 -5.526 1.00 97.75 90 ILE A N 1
ATOM 709 C CA . ILE A 1 90 ? 9.687 -0.703 -4.527 1.00 97.75 90 ILE A CA 1
ATOM 710 C C . ILE A 1 90 ? 10.130 -1.951 -5.266 1.00 97.75 90 ILE A C 1
ATOM 712 O O . ILE A 1 90 ? 9.356 -2.512 -6.047 1.00 97.75 90 ILE A O 1
ATOM 716 N N . GLU A 1 91 ? 11.341 -2.412 -4.984 1.00 97.25 91 GLU A N 1
ATOM 717 C CA . GLU A 1 91 ? 11.783 -3.712 -5.465 1.00 97.25 91 GLU A CA 1
ATOM 718 C C . GLU A 1 91 ? 10.945 -4.830 -4.824 1.00 97.25 91 GLU A C 1
ATOM 720 O O . GLU A 1 91 ? 10.762 -4.845 -3.601 1.00 97.25 91 GLU A O 1
ATOM 725 N N . PRO A 1 92 ? 10.411 -5.783 -5.609 1.00 95.62 92 PRO A N 1
ATOM 726 C CA . PRO A 1 92 ? 9.798 -6.972 -5.050 1.00 95.62 92 PRO A CA 1
ATOM 727 C C . PRO A 1 92 ? 10.861 -7.859 -4.367 1.00 95.62 92 PRO A C 1
ATOM 729 O O . PRO A 1 92 ? 12.016 -7.884 -4.789 1.00 95.62 92 PRO A O 1
ATOM 732 N N . PRO A 1 93 ? 10.478 -8.652 -3.351 1.00 96.50 93 PRO A N 1
ATOM 733 C CA . PRO A 1 93 ? 9.109 -8.831 -2.881 1.00 96.50 93 PRO A CA 1
ATOM 734 C C . PRO A 1 93 ? 8.657 -7.763 -1.871 1.00 96.50 93 PRO A C 1
ATOM 736 O O . PRO A 1 93 ? 9.363 -7.441 -0.918 1.00 96.50 93 PRO A O 1
ATOM 739 N N . ILE A 1 94 ? 7.410 -7.305 -2.009 1.00 96.25 94 ILE A N 1
ATOM 740 C CA . ILE A 1 94 ? 6.699 -6.500 -1.010 1.00 96.25 94 ILE A CA 1
ATOM 741 C C . ILE A 1 94 ? 5.775 -7.378 -0.152 1.00 96.25 94 ILE A C 1
ATOM 743 O O . ILE A 1 94 ? 5.132 -8.306 -0.655 1.00 96.25 94 ILE A O 1
ATOM 747 N N . SER A 1 95 ? 5.691 -7.067 1.148 1.00 97.00 95 SER A N 1
ATOM 748 C CA . SER A 1 95 ? 4.774 -7.707 2.100 1.00 97.00 95 SER A CA 1
ATOM 749 C C . SER A 1 95 ? 4.029 -6.667 2.947 1.00 97.00 95 SER A C 1
ATOM 751 O O . SER A 1 95 ? 4.660 -5.956 3.726 1.00 97.00 95 SER A O 1
ATOM 753 N N . ILE A 1 96 ? 2.700 -6.586 2.822 1.00 97.00 96 ILE A N 1
ATOM 754 C CA . ILE A 1 96 ? 1.824 -5.594 3.469 1.00 97.00 96 ILE A CA 1
ATOM 755 C C . ILE A 1 96 ? 0.478 -6.202 3.901 1.00 97.00 96 ILE A C 1
ATOM 757 O O . ILE A 1 96 ? -0.033 -7.118 3.259 1.00 97.00 96 ILE A O 1
ATOM 761 N N . ASP A 1 97 ? -0.135 -5.636 4.946 1.00 96.06 97 ASP A N 1
ATOM 762 C CA . ASP A 1 97 ? -1.455 -6.075 5.429 1.00 96.06 97 ASP A CA 1
ATOM 763 C C . ASP A 1 97 ? -2.631 -5.418 4.687 1.00 96.06 97 ASP A C 1
ATOM 765 O O . ASP A 1 97 ? -3.606 -6.099 4.388 1.00 96.06 97 ASP A O 1
ATOM 769 N N . TYR A 1 98 ? -2.557 -4.118 4.371 1.00 97.38 98 TYR A N 1
ATOM 770 C CA . TYR A 1 98 ? -3.651 -3.373 3.711 1.00 97.38 98 TYR A CA 1
ATOM 771 C C . TYR A 1 98 ? -3.200 -2.467 2.560 1.00 97.38 98 TYR A C 1
ATOM 773 O O . TYR A 1 98 ? -3.933 -2.303 1.592 1.00 97.38 98 TYR A O 1
ATOM 781 N N . GLY A 1 99 ? -2.027 -1.838 2.675 1.00 97.44 99 GLY A N 1
ATOM 782 C CA . GLY A 1 99 ? -1.542 -0.816 1.737 1.00 97.44 99 GLY A CA 1
ATOM 783 C C . GLY A 1 99 ? -2.104 0.583 1.999 1.00 97.44 99 GLY A C 1
ATOM 784 O O . GLY A 1 99 ? -1.326 1.526 2.080 1.00 97.44 99 GLY A O 1
ATOM 785 N N . CYS A 1 100 ? -3.410 0.729 2.250 1.00 97.88 100 CYS A N 1
ATOM 786 C CA . CYS A 1 100 ? -4.062 2.037 2.445 1.00 97.88 100 CYS A CA 1
ATOM 787 C C . CYS A 1 100 ? -3.478 2.889 3.590 1.00 97.88 100 CYS A C 1
ATOM 789 O O . CYS A 1 100 ? -3.608 4.105 3.582 1.00 97.88 100 CYS A O 1
ATOM 791 N N . ASN A 1 101 ? -2.809 2.261 4.562 1.00 97.44 101 ASN A N 1
ATOM 792 C CA . ASN A 1 101 ? -2.152 2.934 5.689 1.00 97.44 101 ASN A CA 1
ATOM 793 C C . ASN A 1 101 ? -0.712 3.386 5.382 1.00 97.44 101 ASN A C 1
ATOM 795 O O . ASN A 1 101 ? -0.033 3.901 6.266 1.00 97.44 101 ASN A O 1
ATOM 799 N N . ILE A 1 102 ? -0.217 3.145 4.166 1.00 98.00 102 ILE A N 1
ATOM 800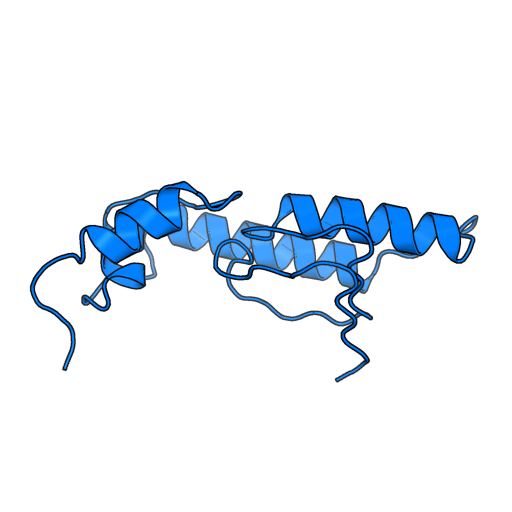 C CA . ILE A 1 102 ? 1.147 3.457 3.735 1.00 98.00 102 ILE A CA 1
ATOM 801 C C . ILE A 1 102 ? 1.084 4.613 2.740 1.00 98.00 102 ILE A C 1
ATOM 803 O O . ILE A 1 102 ? 0.317 4.576 1.776 1.00 98.00 102 ILE A O 1
ATOM 807 N N . ILE A 1 103 ? 1.914 5.626 2.974 1.00 98.06 103 ILE A N 1
ATOM 808 C CA . ILE A 1 103 ? 2.088 6.772 2.084 1.00 98.06 103 ILE A CA 1
ATOM 809 C C . ILE A 1 103 ? 3.555 6.811 1.673 1.00 98.06 103 ILE A C 1
ATOM 811 O O . ILE A 1 103 ? 4.434 6.886 2.532 1.00 98.06 103 ILE A O 1
ATOM 815 N N . LEU A 1 104 ? 3.812 6.764 0.371 1.00 98.25 104 LEU A N 1
ATOM 816 C CA . LEU A 1 104 ? 5.144 6.959 -0.192 1.00 98.25 104 LEU A CA 1
ATOM 817 C C . LEU A 1 104 ? 5.278 8.417 -0.637 1.00 98.25 104 LEU A C 1
ATOM 819 O O . LEU A 1 104 ? 4.388 8.940 -1.309 1.00 98.25 104 LEU A O 1
ATOM 823 N N . GLY A 1 105 ? 6.369 9.074 -0.243 1.00 98.06 105 GLY A N 1
ATOM 824 C CA . GLY A 1 105 ? 6.717 10.408 -0.743 1.00 98.06 105 GLY A CA 1
ATOM 825 C C . GLY A 1 105 ? 7.180 10.370 -2.203 1.00 98.06 105 GLY A C 1
ATOM 826 O O . GLY A 1 105 ? 7.191 9.320 -2.831 1.00 98.06 105 GLY A O 1
ATOM 827 N N . GLU A 1 106 ? 7.580 11.510 -2.758 1.00 98.06 106 GLU A N 1
ATOM 828 C CA . GLU A 1 106 ? 8.190 11.542 -4.094 1.00 98.06 106 GLU A CA 1
ATOM 829 C C . GLU A 1 106 ? 9.569 10.876 -4.107 1.00 98.06 106 GLU A C 1
ATOM 831 O O . GLU A 1 106 ? 10.335 11.012 -3.148 1.00 98.06 106 GLU A O 1
ATOM 836 N N . ARG A 1 107 ? 9.910 10.226 -5.228 1.00 96.94 107 ARG A N 1
ATOM 837 C CA . ARG A 1 107 ? 11.222 9.598 -5.475 1.00 96.94 107 ARG A CA 1
ATOM 838 C C . ARG A 1 107 ? 11.632 8.626 -4.362 1.00 96.94 107 ARG A C 1
ATOM 840 O O . ARG A 1 107 ? 12.811 8.493 -4.035 1.00 96.94 107 ARG A O 1
ATOM 847 N N . PHE A 1 108 ? 10.645 7.975 -3.747 1.00 98.12 108 PHE A N 1
ATOM 848 C CA . PHE A 1 108 ? 10.877 6.948 -2.745 1.00 98.12 108 PHE A CA 1
ATOM 849 C C . PHE A 1 108 ? 11.441 5.691 -3.408 1.00 98.12 108 PHE A C 1
ATOM 851 O O . PHE A 1 108 ? 10.886 5.207 -4.389 1.00 98.12 108 PHE A O 1
ATOM 858 N N . TYR A 1 109 ? 12.501 5.131 -2.835 1.00 97.25 109 TYR A N 1
ATOM 859 C CA . TYR A 1 109 ? 13.062 3.857 -3.265 1.00 97.25 109 TYR A CA 1
ATOM 860 C C . TYR A 1 109 ? 13.192 2.914 -2.070 1.00 97.25 109 TYR A C 1
ATOM 862 O O . TYR A 1 109 ? 13.793 3.270 -1.054 1.00 97.25 109 TYR A O 1
ATOM 870 N N . SER A 1 110 ? 12.656 1.702 -2.204 1.00 96.75 110 SER A N 1
ATOM 871 C CA . SER A 1 110 ? 12.917 0.594 -1.284 1.00 96.75 110 SER A CA 1
ATOM 872 C C . SER A 1 110 ? 13.570 -0.543 -2.048 1.00 96.75 110 SER A C 1
ATOM 874 O O . SER A 1 110 ? 13.016 -1.025 -3.035 1.00 96.75 110 SER A O 1
ATOM 876 N N . ASN A 1 111 ? 14.726 -0.977 -1.558 1.00 94.56 111 ASN A N 1
ATOM 877 C CA . ASN A 1 111 ? 15.465 -2.101 -2.117 1.00 94.56 111 ASN A CA 1
ATOM 878 C C . ASN A 1 111 ? 14.950 -3.442 -1.555 1.00 94.56 111 ASN A C 1
ATOM 880 O O . ASN A 1 111 ? 14.028 -3.465 -0.732 1.00 94.56 111 ASN A O 1
ATOM 884 N N . PHE A 1 112 ? 15.566 -4.543 -1.987 1.00 91.31 112 PHE A N 1
ATOM 885 C CA . PHE A 1 112 ? 15.272 -5.903 -1.539 1.00 91.31 112 PHE A CA 1
ATOM 886 C C . PHE A 1 112 ? 15.354 -6.050 -0.010 1.00 91.31 112 PHE A C 1
ATOM 888 O O . PHE A 1 112 ? 16.151 -5.383 0.657 1.00 91.31 112 PHE A O 1
ATOM 895 N N . LYS A 1 113 ? 14.534 -6.955 0.531 1.00 70.69 113 LYS A N 1
ATOM 896 C CA . LYS A 1 113 ? 14.587 -7.394 1.930 1.00 70.69 113 LYS A CA 1
ATOM 897 C C . LYS A 1 113 ? 15.590 -8.528 2.122 1.00 70.69 113 LYS A C 1
ATOM 899 O O . LYS A 1 113 ? 15.601 -9.436 1.263 1.00 70.69 113 LYS A O 1
#

Foldseek 3Di:
DFDPDFDVVQVVVLVLFPQDLDDPQSSSVSRRHDHDCVPPSNVVLQVVQVVLLVCLQPDDDPPDDPVNNQVVNQVSLSVFAREEADLADEDDNDDDRGRRVDYHHHNHYHYDD

Organism: NCBI:txid152316

Sequence (113 aa):
MASKEKDPQAIETAKKLANVPWCDDYEKMISGNLYNCLAPELVQGRFKARRFMHMYNNHFPDDATPESLENDRFEMLKGIMGGVGEGSFIEPPISIDYGCNIILGERFYSNFK